Protein AF-A0A3M1YCF3-F1 (afdb_monomer_lite)

Foldseek 3Di:
DVVLVVLLVQLVVLLVVLVPDDDDPVLVVLSVLLVVLSVQLVVLCVVPVPPDLVPDDPVSLVSNLVSLVSLLVSLVCCLVPNPDDPSNVVSSVSSNVSSVVSNVCSVVSVVVD

Secondary structure (DSSP, 8-state):
-HHHHHHHHHHHHHHHHHHTS---HHHHHHHHHHHHHHHHHHHHHHTTTTS-GGG--HHHHHHHHHHHHHHHHHHHHHHHHS---HHHHHHHHHHHHHHHHHHHHHHHHTT--

Radius of gyration: 14.45 Å; chains: 1; bounding box: 36×20×41 Å

pLDDT: mean 90.74, std 7.66, range [56.16, 98.19]

Structure (mmCIF, N/CA/C/O backbone):
data_AF-A0A3M1YCF3-F1
#
_entry.id   AF-A0A3M1YCF3-F1
#
loop_
_atom_site.group_PDB
_atom_site.id
_atom_site.type_symbol
_atom_site.label_atom_id
_atom_site.label_alt_id
_atom_site.label_comp_id
_atom_site.label_asym_id
_atom_site.label_entity_id
_atom_site.label_seq_id
_atom_site.pdbx_PDB_ins_code
_atom_site.Cartn_x
_atom_site.Cartn_y
_atom_site.Cartn_z
_atom_site.occupancy
_atom_site.B_iso_or_equiv
_atom_site.auth_seq_id
_atom_site.auth_comp_id
_atom_site.auth_asym_id
_atom_site.auth_atom_id
_atom_site.pdbx_PDB_model_num
ATOM 1 N N . MET A 1 1 ? -11.772 -5.253 9.849 1.00 83.69 1 MET A N 1
ATOM 2 C CA . MET A 1 1 ? -10.320 -5.493 9.950 1.00 83.69 1 MET A CA 1
ATOM 3 C C . MET A 1 1 ? -9.860 -6.417 8.831 1.00 83.69 1 MET A C 1
ATOM 5 O O . MET A 1 1 ? -8.935 -6.054 8.126 1.00 83.69 1 MET A O 1
ATOM 9 N N . ASP A 1 2 ? -10.565 -7.521 8.579 1.00 88.12 2 ASP A N 1
ATOM 10 C CA . ASP A 1 2 ? -10.259 -8.475 7.496 1.00 88.12 2 ASP A CA 1
ATOM 11 C C . ASP A 1 2 ? -10.020 -7.826 6.126 1.00 88.12 2 ASP A C 1
ATOM 13 O O . ASP A 1 2 ? -9.076 -8.178 5.431 1.00 88.12 2 ASP A O 1
ATOM 17 N N . GLU A 1 3 ? -10.833 -6.832 5.757 1.00 91.31 3 GLU A N 1
ATOM 18 C CA . GLU A 1 3 ? -10.673 -6.107 4.492 1.00 91.31 3 GLU A CA 1
ATOM 19 C C . GLU A 1 3 ? -9.362 -5.300 4.448 1.00 91.31 3 GLU A C 1
ATOM 21 O O . GLU A 1 3 ? -8.673 -5.321 3.437 1.00 91.31 3 GLU A O 1
ATOM 26 N N . ILE A 1 4 ? -8.968 -4.648 5.554 1.00 91.25 4 ILE A N 1
ATOM 27 C CA . ILE A 1 4 ? -7.701 -3.895 5.665 1.00 91.25 4 ILE A CA 1
ATOM 28 C C . ILE A 1 4 ? -6.516 -4.850 5.489 1.00 91.25 4 ILE A C 1
ATOM 30 O O . ILE A 1 4 ? -5.607 -4.566 4.713 1.00 91.25 4 ILE A O 1
ATOM 34 N N . LEU A 1 5 ? -6.547 -5.999 6.173 1.00 91.75 5 LEU A N 1
ATOM 35 C CA . LEU A 1 5 ? -5.511 -7.030 6.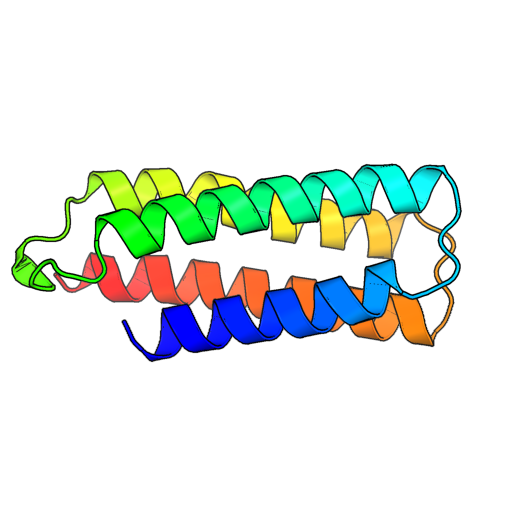061 1.00 91.75 5 LEU A CA 1
ATOM 36 C C . LEU A 1 5 ? -5.436 -7.599 4.638 1.00 91.75 5 LEU A C 1
ATOM 38 O O . LEU A 1 5 ? -4.344 -7.778 4.104 1.00 91.75 5 LEU A O 1
ATOM 42 N N . ALA A 1 6 ? -6.585 -7.830 3.999 1.00 94.62 6 ALA A N 1
ATOM 43 C CA . ALA A 1 6 ? -6.640 -8.289 2.616 1.00 94.62 6 ALA A CA 1
ATOM 44 C C . ALA A 1 6 ? -6.041 -7.263 1.641 1.00 94.62 6 ALA A C 1
ATOM 46 O O . ALA A 1 6 ? -5.286 -7.649 0.752 1.00 94.62 6 ALA A O 1
ATOM 47 N N . THR A 1 7 ? -6.321 -5.968 1.818 1.00 96.19 7 THR A N 1
ATOM 48 C CA . THR A 1 7 ? -5.724 -4.904 0.996 1.00 96.19 7 THR A CA 1
ATOM 49 C C . THR A 1 7 ? -4.209 -4.838 1.181 1.00 96.19 7 THR A C 1
ATOM 51 O O . THR A 1 7 ? -3.488 -4.777 0.190 1.00 96.19 7 THR A O 1
ATOM 54 N N . VAL A 1 8 ? -3.703 -4.923 2.416 1.00 95.50 8 VAL A N 1
ATOM 55 C CA . VAL A 1 8 ? -2.251 -4.973 2.678 1.00 95.50 8 VAL A CA 1
ATOM 56 C C . VAL A 1 8 ? -1.608 -6.182 1.995 1.00 95.50 8 VAL A C 1
ATOM 58 O O . VAL A 1 8 ? -0.600 -6.035 1.309 1.00 95.50 8 VAL A O 1
ATOM 61 N N . GLN A 1 9 ? -2.233 -7.358 2.081 1.00 96.31 9 GLN A N 1
ATOM 62 C CA . GLN A 1 9 ? -1.743 -8.568 1.416 1.00 96.31 9 GLN A CA 1
ATOM 63 C C . GLN A 1 9 ? -1.703 -8.437 -0.119 1.00 96.31 9 GLN A C 1
ATOM 65 O O . GLN A 1 9 ? -0.810 -8.990 -0.769 1.00 96.31 9 GLN A O 1
ATOM 70 N N . GLN A 1 10 ? -2.655 -7.713 -0.717 1.00 97.38 10 GLN A N 1
ATOM 71 C CA . GLN A 1 10 ? -2.641 -7.416 -2.153 1.00 97.38 10 GLN A CA 1
ATOM 72 C C . GLN A 1 10 ? -1.477 -6.489 -2.510 1.00 97.38 10 GLN A C 1
ATOM 74 O O . GLN A 1 10 ? -0.727 -6.807 -3.431 1.00 97.38 10 GLN A O 1
ATOM 79 N N . ILE A 1 11 ? -1.269 -5.411 -1.743 1.00 96.75 11 ILE A N 1
ATOM 80 C CA . ILE A 1 11 ? -0.134 -4.495 -1.943 1.00 96.75 11 ILE A CA 1
ATOM 81 C C . ILE A 1 11 ? 1.186 -5.271 -1.926 1.00 96.75 11 ILE A C 1
ATOM 83 O O . ILE A 1 11 ? 2.015 -5.100 -2.812 1.00 96.75 11 ILE A O 1
ATOM 87 N N . GLU A 1 12 ? 1.362 -6.183 -0.973 1.00 96.75 12 GLU A N 1
ATOM 88 C CA . GLU A 1 12 ? 2.572 -7.003 -0.873 1.00 96.75 12 GLU A CA 1
ATOM 89 C C . GLU A 1 12 ? 2.769 -7.951 -2.050 1.00 96.75 12 GLU A C 1
ATOM 91 O O . GLU A 1 12 ? 3.898 -8.180 -2.473 1.00 96.75 12 GLU A O 1
ATOM 96 N N . THR A 1 13 ? 1.682 -8.506 -2.583 1.00 97.38 13 THR A N 1
ATOM 97 C CA . THR A 1 13 ? 1.741 -9.391 -3.753 1.00 97.38 13 THR A CA 1
ATOM 98 C C . THR A 1 13 ? 2.229 -8.615 -4.978 1.00 97.38 13 THR A C 1
ATOM 100 O O . THR A 1 13 ? 3.104 -9.081 -5.712 1.00 97.38 13 THR A O 1
ATOM 103 N N . HIS A 1 14 ? 1.713 -7.400 -5.174 1.00 96.06 14 HIS A N 1
ATOM 104 C CA . HIS A 1 14 ? 2.156 -6.513 -6.249 1.00 96.06 14 HIS A CA 1
ATOM 105 C C . HIS A 1 14 ? 3.593 -6.036 -6.032 1.00 96.06 14 HIS A C 1
ATOM 107 O O . HIS A 1 14 ? 4.403 -6.129 -6.947 1.00 96.06 14 HIS A O 1
ATOM 113 N N . TYR A 1 15 ? 3.947 -5.648 -4.807 1.00 95.94 15 TYR A N 1
ATOM 114 C CA . TYR A 1 15 ? 5.314 -5.291 -4.431 1.00 95.94 15 TYR A CA 1
ATOM 115 C C . TYR A 1 15 ? 6.314 -6.421 -4.724 1.00 95.94 15 TYR A C 1
ATOM 117 O O . TYR A 1 15 ? 7.351 -6.186 -5.334 1.00 95.94 15 TYR A O 1
ATOM 125 N N . GLN A 1 16 ? 5.994 -7.669 -4.366 1.00 96.00 16 GLN A N 1
ATOM 126 C CA . GLN A 1 16 ? 6.852 -8.822 -4.668 1.00 96.00 16 GLN A CA 1
ATOM 127 C C . GLN A 1 16 ? 7.027 -9.044 -6.172 1.00 96.00 16 GLN A C 1
ATOM 129 O O . GLN A 1 16 ? 8.100 -9.456 -6.608 1.00 96.00 16 GLN A O 1
ATOM 134 N N . THR A 1 17 ? 5.987 -8.763 -6.959 1.00 95.50 17 THR A N 1
ATOM 135 C CA . THR A 1 17 ? 6.056 -8.838 -8.424 1.00 95.50 17 THR A CA 1
ATOM 136 C C . THR A 1 17 ? 6.957 -7.732 -8.978 1.00 95.50 17 THR A C 1
ATOM 138 O O . THR A 1 17 ? 7.794 -8.006 -9.831 1.00 95.50 17 THR A O 1
ATOM 141 N N . LEU A 1 18 ? 6.852 -6.514 -8.436 1.00 93.88 18 LEU A N 1
ATOM 142 C CA . LEU A 1 18 ? 7.688 -5.374 -8.816 1.00 93.88 18 LEU A CA 1
ATOM 143 C C . LEU A 1 18 ? 9.171 -5.626 -8.517 1.00 93.88 18 LEU A C 1
ATOM 145 O O . LEU A 1 18 ? 10.009 -5.456 -9.393 1.00 93.88 18 LEU A O 1
ATOM 149 N N . VAL A 1 19 ? 9.500 -6.109 -7.316 1.00 94.12 19 VAL A N 1
ATOM 150 C CA . VAL A 1 19 ? 10.886 -6.430 -6.916 1.00 94.12 19 VAL A CA 1
ATOM 151 C C . VAL A 1 19 ? 11.480 -7.582 -7.729 1.00 94.12 19 VAL A C 1
ATOM 153 O O . VAL A 1 19 ? 12.693 -7.667 -7.893 1.00 94.12 19 VAL A O 1
ATOM 156 N N . ALA A 1 20 ? 10.643 -8.495 -8.227 1.00 93.69 20 ALA A N 1
ATOM 157 C CA . ALA A 1 20 ? 11.092 -9.573 -9.102 1.00 93.69 20 ALA A CA 1
ATOM 158 C C . ALA A 1 20 ? 11.367 -9.108 -10.546 1.00 93.69 20 ALA A C 1
ATOM 160 O O . ALA A 1 20 ? 11.911 -9.889 -11.330 1.00 93.69 20 ALA A O 1
ATOM 161 N N . SER A 1 21 ? 10.982 -7.877 -10.900 1.00 90.69 21 SER A N 1
ATOM 162 C CA . SER A 1 21 ? 11.274 -7.273 -12.201 1.00 90.69 21 SER A CA 1
ATOM 163 C C . SER A 1 21 ? 12.691 -6.685 -12.249 1.00 90.69 21 SER A C 1
ATOM 165 O O . SER A 1 21 ? 13.335 -6.494 -11.219 1.00 90.69 21 SER A O 1
ATOM 167 N N . ASP A 1 22 ? 13.194 -6.430 -13.457 1.00 92.31 22 ASP A N 1
ATOM 168 C CA . ASP A 1 22 ? 14.499 -5.794 -13.669 1.00 92.31 22 ASP A CA 1
ATOM 169 C C . ASP A 1 22 ? 14.354 -4.282 -13.429 1.00 92.31 22 ASP A C 1
ATOM 171 O O . ASP A 1 22 ? 13.905 -3.545 -14.310 1.00 92.31 22 ASP A O 1
ATOM 175 N N . LEU A 1 23 ? 14.619 -3.851 -12.193 1.00 91.06 23 LEU A N 1
ATOM 176 C CA . LEU A 1 23 ? 14.566 -2.450 -11.765 1.00 91.06 23 LEU A CA 1
ATOM 177 C C . LEU A 1 23 ? 15.934 -1.794 -11.973 1.00 91.06 23 LEU A C 1
ATOM 179 O O . LEU A 1 23 ? 16.967 -2.417 -11.714 1.00 91.06 23 LEU A O 1
ATOM 183 N N . ASP A 1 24 ? 15.948 -0.534 -12.402 1.00 91.06 24 ASP A N 1
ATOM 184 C CA . ASP A 1 24 ? 17.169 0.267 -12.351 1.00 91.06 24 ASP A CA 1
ATOM 185 C C . ASP A 1 24 ? 17.469 0.759 -10.924 1.00 91.06 24 ASP A C 1
ATOM 187 O O . ASP A 1 24 ? 16.669 0.587 -10.003 1.00 91.06 24 ASP A O 1
ATOM 191 N N . ASP A 1 25 ? 18.660 1.332 -10.732 1.00 89.19 25 ASP A N 1
ATOM 192 C CA . ASP A 1 25 ? 19.140 1.746 -9.410 1.00 89.19 25 ASP A CA 1
ATOM 193 C C . ASP A 1 25 ? 18.259 2.838 -8.767 1.00 89.19 25 ASP A C 1
ATOM 195 O O . ASP A 1 25 ? 18.141 2.865 -7.545 1.00 89.19 25 ASP A O 1
ATOM 199 N N . GLU A 1 26 ? 17.652 3.722 -9.570 1.00 87.94 26 GLU A N 1
ATOM 200 C CA . GLU A 1 26 ? 16.796 4.822 -9.093 1.00 87.94 26 GLU A CA 1
ATOM 201 C C . GLU A 1 26 ? 15.440 4.274 -8.635 1.00 87.94 26 GLU A C 1
ATOM 203 O O . GLU A 1 26 ? 15.058 4.434 -7.477 1.00 87.94 26 GLU A O 1
ATOM 208 N N . THR A 1 27 ? 14.794 3.477 -9.487 1.00 88.62 27 THR A N 1
ATOM 209 C CA . THR A 1 27 ? 13.526 2.802 -9.183 1.00 88.62 27 THR A CA 1
ATOM 210 C C . THR A 1 27 ? 13.676 1.853 -7.986 1.00 88.62 27 THR A C 1
ATOM 212 O O . THR A 1 27 ? 12.763 1.694 -7.176 1.00 88.62 27 THR A O 1
ATOM 215 N N . ALA A 1 28 ? 14.831 1.194 -7.842 1.00 91.25 28 ALA A N 1
ATOM 216 C CA . ALA A 1 28 ? 15.097 0.295 -6.721 1.00 91.25 28 ALA A CA 1
ATOM 217 C C . ALA A 1 28 ? 15.143 1.019 -5.362 1.00 91.25 28 ALA A C 1
ATOM 219 O O . ALA A 1 28 ? 14.755 0.415 -4.357 1.00 91.25 28 ALA A O 1
ATOM 220 N N . GLU A 1 29 ? 15.589 2.280 -5.314 1.00 91.56 29 GLU A N 1
ATOM 221 C CA . GLU A 1 29 ? 15.589 3.095 -4.091 1.00 91.56 29 GLU A CA 1
ATOM 222 C C . GLU A 1 29 ? 14.151 3.412 -3.652 1.00 91.56 29 GLU A C 1
ATOM 224 O O . GLU A 1 29 ? 13.781 3.142 -2.506 1.00 91.56 29 GLU A O 1
ATOM 229 N N . ASP A 1 30 ? 13.301 3.850 -4.581 1.00 91.75 30 ASP A N 1
ATOM 230 C CA . ASP A 1 30 ? 11.890 4.143 -4.298 1.00 91.75 30 ASP A CA 1
ATOM 231 C C . ASP A 1 30 ? 11.089 2.886 -3.913 1.00 91.75 30 ASP A C 1
ATOM 233 O O . ASP A 1 30 ? 10.232 2.907 -3.019 1.00 91.75 30 ASP A O 1
ATOM 237 N N . VAL A 1 31 ? 11.412 1.738 -4.515 1.00 91.56 31 VAL A N 1
ATOM 238 C CA . VAL A 1 31 ? 10.840 0.442 -4.121 1.00 91.56 31 VAL A CA 1
ATOM 239 C C . VAL A 1 31 ? 11.256 0.045 -2.698 1.00 91.56 31 VAL A C 1
ATOM 241 O O . VAL A 1 31 ? 10.464 -0.589 -1.987 1.00 91.56 31 VAL A O 1
ATOM 244 N N . ASP A 1 32 ? 12.449 0.423 -2.230 1.00 94.06 32 ASP A N 1
ATOM 245 C CA . ASP A 1 32 ? 12.862 0.170 -0.844 1.00 94.06 32 ASP A CA 1
ATOM 246 C C . ASP A 1 32 ? 12.032 0.983 0.158 1.00 94.06 32 ASP A C 1
ATOM 248 O O . ASP A 1 32 ? 11.645 0.479 1.216 1.00 94.06 32 ASP A O 1
ATOM 252 N N . GLU A 1 33 ? 11.650 2.205 -0.196 1.00 94.69 33 GLU A N 1
ATOM 253 C CA . GLU A 1 33 ? 10.776 3.026 0.641 1.00 94.69 33 GLU A CA 1
ATOM 254 C C . GLU A 1 33 ? 9.355 2.442 0.741 1.00 94.69 33 GLU A C 1
ATOM 256 O O . GLU A 1 33 ? 8.755 2.396 1.825 1.00 94.69 33 GLU A O 1
ATOM 261 N N . ILE A 1 34 ? 8.834 1.879 -0.357 1.00 94.12 34 ILE A N 1
ATOM 262 C CA . ILE A 1 34 ? 7.577 1.112 -0.339 1.00 94.12 34 ILE A CA 1
ATOM 263 C C . ILE A 1 34 ? 7.687 -0.085 0.617 1.00 94.12 34 ILE A C 1
ATOM 265 O O . ILE A 1 34 ? 6.762 -0.338 1.400 1.00 94.12 34 ILE A O 1
ATOM 269 N N . ARG A 1 35 ? 8.820 -0.803 0.606 1.00 96.56 35 ARG A N 1
ATOM 270 C CA . ARG A 1 35 ? 9.085 -1.927 1.522 1.00 96.56 35 ARG A CA 1
ATOM 271 C C . ARG A 1 35 ? 9.011 -1.488 2.981 1.00 96.56 35 ARG A C 1
ATOM 273 O O . ARG A 1 35 ? 8.313 -2.120 3.775 1.00 96.56 35 ARG A O 1
ATOM 280 N N . ILE A 1 36 ? 9.7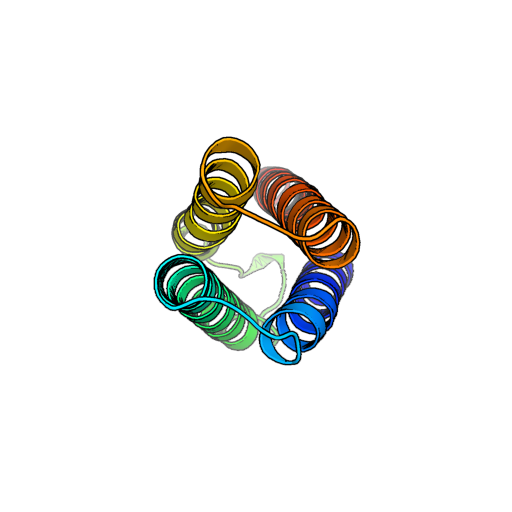03 -0.403 3.330 1.00 96.31 36 ILE A N 1
ATOM 281 C CA . ILE A 1 36 ? 9.732 0.147 4.692 1.00 96.31 36 ILE A CA 1
ATOM 282 C C . ILE A 1 36 ? 8.316 0.533 5.140 1.00 96.31 36 ILE A C 1
ATOM 284 O O . ILE A 1 36 ? 7.904 0.230 6.267 1.00 96.31 36 ILE A O 1
ATOM 288 N N . GLY A 1 37 ? 7.535 1.148 4.247 1.00 94.62 37 GLY A N 1
ATOM 289 C CA . GLY A 1 37 ? 6.126 1.449 4.486 1.00 94.62 37 GLY A CA 1
ATOM 290 C C . GLY A 1 37 ? 5.301 0.195 4.795 1.00 94.62 37 GLY A C 1
ATOM 291 O O . GLY A 1 37 ? 4.573 0.163 5.792 1.00 94.62 37 GLY A O 1
ATOM 292 N N . LEU A 1 38 ? 5.443 -0.861 3.991 1.00 94.31 38 LEU A N 1
ATOM 293 C CA . LEU A 1 38 ? 4.713 -2.121 4.172 1.00 94.31 38 LEU A CA 1
ATOM 294 C C . LEU A 1 38 ? 5.060 -2.815 5.492 1.00 94.31 38 LEU A C 1
ATOM 296 O O . LEU A 1 38 ? 4.161 -3.246 6.217 1.00 94.31 38 LEU A O 1
ATOM 300 N N . GLU A 1 39 ? 6.345 -2.881 5.836 1.00 95.88 39 GLU A N 1
ATOM 301 C CA . GLU A 1 39 ? 6.819 -3.451 7.102 1.00 95.88 39 GLU A CA 1
ATOM 302 C C . GLU A 1 39 ? 6.243 -2.700 8.308 1.00 95.88 39 GLU A C 1
ATOM 304 O O . GLU A 1 39 ? 5.795 -3.318 9.280 1.00 95.88 39 GLU A O 1
ATOM 309 N N . SER A 1 40 ? 6.190 -1.367 8.231 1.00 94.75 40 SER A N 1
ATOM 310 C CA . SER A 1 40 ? 5.602 -0.536 9.282 1.00 94.75 40 SER A CA 1
ATOM 311 C C . SER A 1 40 ? 4.098 -0.777 9.430 1.00 94.75 40 SER A C 1
ATOM 313 O O . SER A 1 40 ? 3.616 -0.947 10.552 1.00 94.75 40 SER A O 1
ATOM 315 N N . ILE A 1 41 ? 3.353 -0.859 8.320 1.00 93.50 41 ILE A N 1
ATOM 316 C CA . ILE A 1 41 ? 1.913 -1.169 8.342 1.00 93.50 41 ILE A CA 1
ATOM 317 C C . ILE A 1 41 ? 1.669 -2.535 8.979 1.00 93.50 41 ILE A C 1
ATOM 319 O O . ILE A 1 41 ? 0.842 -2.643 9.884 1.00 93.50 41 ILE A O 1
ATOM 323 N N . ARG A 1 42 ? 2.406 -3.564 8.546 1.00 92.81 42 ARG A N 1
ATOM 324 C CA . ARG A 1 42 ? 2.311 -4.920 9.103 1.00 92.81 42 ARG A CA 1
ATOM 325 C C . ARG A 1 42 ? 2.541 -4.934 10.603 1.00 92.81 42 ARG A C 1
ATOM 327 O O . ARG A 1 42 ? 1.684 -5.402 11.339 1.00 92.81 42 ARG A O 1
ATOM 334 N N . SER A 1 43 ? 3.652 -4.356 11.053 1.00 92.50 43 SER A N 1
ATOM 335 C CA . SER A 1 43 ? 4.012 -4.304 12.472 1.00 92.50 43 SER A CA 1
ATOM 336 C C . SER A 1 43 ? 2.900 -3.686 13.328 1.00 92.50 43 SER A C 1
ATOM 338 O O . SER A 1 43 ? 2.557 -4.190 14.399 1.00 92.50 43 SER A O 1
ATOM 340 N N . GLN A 1 44 ? 2.275 -2.619 12.828 1.00 91.38 44 GLN A N 1
ATOM 341 C CA . GLN A 1 44 ? 1.177 -1.952 13.521 1.00 91.38 44 GLN A CA 1
ATOM 342 C C . GLN A 1 44 ? -0.132 -2.747 13.503 1.00 91.38 44 GLN A C 1
ATOM 344 O O . GLN A 1 44 ? -0.859 -2.720 14.495 1.00 91.38 44 GLN A O 1
ATOM 349 N N . LEU A 1 45 ? -0.444 -3.440 12.405 1.00 89.44 45 LEU A N 1
ATOM 350 C CA . LEU A 1 45 ? -1.624 -4.302 12.311 1.00 89.44 45 LEU A CA 1
ATOM 351 C C . LEU A 1 45 ? -1.475 -5.557 13.179 1.00 89.44 45 LEU A C 1
ATOM 353 O O . LEU A 1 45 ? -2.406 -5.901 13.905 1.00 89.44 45 LEU A O 1
ATOM 357 N N . ASP A 1 46 ? -0.296 -6.177 13.191 1.00 89.75 46 ASP A N 1
ATOM 358 C CA . ASP A 1 46 ? 0.017 -7.334 14.034 1.00 89.75 46 ASP A CA 1
ATOM 359 C C . ASP A 1 46 ? -0.117 -6.989 15.523 1.00 89.75 46 ASP A C 1
ATOM 361 O O . ASP A 1 46 ? -0.673 -7.767 16.299 1.00 89.75 46 ASP A O 1
ATOM 365 N N . ALA A 1 47 ? 0.306 -5.784 15.924 1.00 87.44 47 ALA A N 1
ATOM 366 C CA . ALA A 1 47 ? 0.167 -5.299 17.298 1.00 87.44 47 ALA A CA 1
ATOM 367 C C . ALA A 1 47 ? -1.294 -5.208 17.778 1.00 87.44 47 ALA A C 1
ATOM 369 O O . ALA A 1 47 ? -1.537 -5.106 18.984 1.00 87.44 47 ALA A O 1
ATOM 370 N N . ILE A 1 48 ? -2.264 -5.208 16.858 1.00 85.06 48 ILE A N 1
ATOM 371 C CA . ILE A 1 48 ? -3.680 -5.004 17.174 1.00 85.06 48 ILE A CA 1
ATOM 372 C C . ILE A 1 48 ? -4.576 -6.144 16.714 1.00 85.06 48 ILE A C 1
ATOM 374 O O . ILE A 1 48 ? -5.753 -6.130 17.063 1.00 85.06 48 ILE A O 1
ATOM 378 N N . GLN A 1 49 ? -4.069 -7.125 15.963 1.00 82.50 49 GLN A N 1
ATOM 379 C CA . GLN A 1 49 ? -4.916 -8.168 15.377 1.00 82.50 49 GLN A CA 1
ATOM 380 C C . GLN A 1 49 ? -5.711 -8.932 16.450 1.00 82.50 49 GLN A C 1
ATOM 382 O O . GLN A 1 49 ? -6.857 -9.310 16.221 1.00 82.50 49 GLN A O 1
ATOM 387 N N . ASP A 1 50 ? -5.110 -9.116 17.631 1.00 82.94 50 ASP A N 1
ATOM 388 C CA . ASP A 1 50 ? -5.681 -9.889 18.738 1.00 82.94 50 ASP A CA 1
ATOM 389 C C . ASP A 1 50 ? -6.531 -9.032 19.692 1.00 82.94 50 ASP A C 1
ATOM 391 O O . ASP A 1 50 ? -7.124 -9.544 20.646 1.00 82.94 50 ASP A O 1
ATOM 395 N N . LEU A 1 51 ? -6.598 -7.717 19.462 1.00 81.31 51 LEU A N 1
ATOM 396 C CA . LEU A 1 51 ? -7.423 -6.819 20.260 1.00 81.31 51 LEU A CA 1
ATOM 397 C C . LEU A 1 51 ? -8.861 -6.783 19.708 1.00 81.31 51 LEU A C 1
ATOM 399 O O . LEU A 1 51 ? -9.072 -6.803 18.493 1.00 81.31 51 LEU A O 1
ATOM 403 N N . PRO A 1 52 ? -9.882 -6.675 20.575 1.00 78.44 52 PRO A N 1
ATOM 404 C CA . PRO A 1 52 ? -11.223 -6.322 20.130 1.00 78.44 52 PRO A CA 1
ATOM 405 C C . PRO A 1 52 ? -11.212 -4.957 19.437 1.00 78.44 52 PRO A C 1
ATOM 407 O O . PRO A 1 52 ? -10.501 -4.046 19.865 1.00 78.44 52 PRO A O 1
ATOM 410 N N . VAL A 1 53 ? -12.035 -4.793 18.401 1.00 72.06 53 VAL A N 1
ATOM 411 C CA . VAL A 1 53 ? -12.089 -3.559 17.600 1.00 72.06 53 VAL A CA 1
ATOM 412 C C . VAL A 1 53 ? -12.393 -2.333 18.467 1.00 72.06 53 VAL A C 1
ATOM 414 O O . VAL A 1 53 ? -11.824 -1.266 18.253 1.00 72.06 53 VAL A O 1
ATOM 417 N N . GLU A 1 54 ? -13.234 -2.488 19.492 1.00 74.44 54 GLU A N 1
ATOM 418 C CA . GLU A 1 54 ? -13.604 -1.430 20.441 1.00 74.44 54 GLU A CA 1
ATOM 419 C C . GLU A 1 54 ? -12.436 -0.987 21.334 1.00 74.44 54 GLU A C 1
ATOM 421 O O . GLU A 1 54 ? -12.504 0.053 21.989 1.00 74.44 54 GLU A O 1
ATOM 426 N N . GLN A 1 55 ? -11.373 -1.789 21.391 1.00 75.88 55 GLN A N 1
ATOM 427 C CA . GLN A 1 55 ? -10.179 -1.519 22.180 1.00 75.88 55 GLN A CA 1
ATOM 428 C C . GLN A 1 55 ? -9.030 -0.991 21.335 1.00 75.88 55 GLN A C 1
ATOM 430 O O . GLN A 1 55 ? -7.986 -0.688 21.908 1.00 75.88 55 GLN A O 1
ATOM 435 N N . TYR A 1 56 ? -9.192 -0.857 20.013 1.00 78.38 56 TYR A N 1
ATOM 436 C CA . TYR A 1 56 ? -8.122 -0.348 19.170 1.00 78.38 56 TYR A CA 1
ATOM 437 C C . TYR A 1 56 ? -7.736 1.077 19.574 1.00 78.38 56 TYR A C 1
ATOM 439 O O . TYR A 1 56 ? -8.561 1.997 19.509 1.00 78.38 56 TYR A O 1
ATOM 447 N N . PRO A 1 57 ? -6.472 1.298 19.973 1.00 74.62 57 PRO A N 1
ATOM 448 C CA . PRO A 1 57 ? -6.010 2.635 20.285 1.00 74.62 57 PRO A CA 1
ATOM 449 C C . PRO A 1 57 ? -6.176 3.572 19.083 1.00 74.62 57 PRO A C 1
ATOM 451 O O . PRO A 1 57 ? -5.710 3.296 17.978 1.00 74.62 57 PRO A O 1
ATOM 454 N N . LYS A 1 58 ? -6.773 4.747 19.316 1.00 77.06 58 LYS A N 1
ATOM 455 C CA . LYS A 1 58 ? -6.854 5.822 18.308 1.00 77.06 58 LYS A CA 1
ATOM 456 C C . LYS A 1 58 ? -5.480 6.232 17.763 1.00 77.06 58 LYS A C 1
ATOM 458 O O . LYS A 1 58 ? -5.413 6.790 16.671 1.00 77.06 58 LYS A O 1
ATOM 463 N N . SER A 1 59 ? -4.407 5.960 18.509 1.00 78.19 59 SER A N 1
ATOM 464 C CA . SER A 1 59 ? -3.032 6.184 18.067 1.00 78.19 59 SER A CA 1
ATOM 465 C C . SER A 1 59 ? -2.655 5.329 16.857 1.00 78.19 59 SER A C 1
ATOM 467 O O . SER A 1 59 ? -2.029 5.861 15.957 1.00 78.19 59 SER A O 1
ATOM 469 N N . ILE A 1 60 ? -3.135 4.086 16.725 1.00 80.19 60 ILE A N 1
ATOM 470 C CA . ILE A 1 60 ? -2.772 3.236 15.571 1.00 80.19 60 ILE A CA 1
ATOM 471 C C . ILE A 1 60 ? -3.267 3.812 14.250 1.00 80.19 60 ILE A C 1
ATOM 473 O O . ILE A 1 60 ? -2.603 3.700 13.234 1.00 80.19 60 ILE A O 1
ATOM 477 N N . VAL A 1 61 ? -4.407 4.499 14.242 1.00 79.94 61 VAL A N 1
ATOM 478 C CA . VAL A 1 61 ? -4.885 5.201 13.039 1.00 79.94 61 VAL A CA 1
ATOM 479 C C . VAL A 1 61 ? -3.888 6.251 12.589 1.00 79.94 61 VAL A C 1
ATOM 481 O O . VAL A 1 61 ? -3.649 6.428 11.399 1.00 79.94 61 VAL A O 1
ATOM 484 N N . HIS A 1 62 ? -3.368 7.003 13.554 1.00 81.69 62 HIS A N 1
ATOM 485 C CA . HIS A 1 62 ? -2.379 8.030 13.301 1.00 81.69 62 HIS A CA 1
ATOM 486 C C . HIS A 1 62 ? -1.078 7.392 12.811 1.00 81.69 62 HIS A C 1
ATOM 488 O O . HIS A 1 62 ? -0.516 7.841 11.814 1.00 81.69 62 HIS A O 1
ATOM 494 N N . ASP A 1 63 ? -0.673 6.304 13.454 1.00 88.19 63 ASP A N 1
ATOM 495 C CA . ASP A 1 63 ? 0.574 5.614 13.163 1.00 88.19 63 ASP A CA 1
ATOM 496 C C . ASP A 1 63 ? 0.525 4.904 11.798 1.00 88.19 63 ASP A C 1
ATOM 498 O O . ASP A 1 63 ? 1.535 4.884 11.100 1.00 88.19 63 ASP A O 1
ATOM 502 N N . LEU A 1 64 ? -0.646 4.416 11.359 1.00 90.31 64 LEU A N 1
ATOM 503 C CA . LEU A 1 64 ? -0.840 3.747 10.065 1.00 90.31 64 LEU A CA 1
ATOM 504 C C . LEU A 1 64 ? -0.923 4.739 8.903 1.00 90.31 64 LEU A C 1
ATOM 506 O O . LEU A 1 64 ? -0.569 4.410 7.773 1.00 90.31 64 LEU A O 1
ATOM 510 N N . ARG A 1 65 ? -1.382 5.972 9.148 1.00 89.25 65 ARG A N 1
ATOM 511 C CA . ARG A 1 65 ? -1.491 6.993 8.093 1.00 89.25 65 ARG A CA 1
ATOM 512 C C . ARG A 1 65 ? -0.144 7.362 7.496 1.00 89.25 65 ARG A C 1
ATOM 514 O O . ARG A 1 65 ? -0.086 7.613 6.298 1.00 89.25 65 ARG A O 1
ATOM 521 N N . SER A 1 66 ? 0.901 7.421 8.319 1.00 92.00 66 SER A N 1
ATOM 522 C CA . SER A 1 66 ? 2.234 7.802 7.856 1.00 92.00 66 SER A CA 1
ATOM 523 C C . SER A 1 66 ? 2.806 6.806 6.838 1.00 92.00 66 SER A C 1
ATOM 525 O O . SER A 1 66 ? 3.111 7.238 5.731 1.00 92.00 66 SER A O 1
ATOM 527 N N . PRO A 1 67 ? 2.916 5.495 7.133 1.00 93.94 67 PRO A N 1
ATOM 528 C CA . PRO A 1 67 ? 3.474 4.544 6.180 1.00 93.94 67 PRO A CA 1
ATOM 529 C C . PRO A 1 67 ? 2.564 4.304 4.968 1.00 93.94 67 PRO A C 1
ATOM 531 O O . PRO A 1 67 ? 3.071 4.168 3.862 1.00 93.94 67 PRO A O 1
ATOM 534 N N . VAL A 1 68 ? 1.233 4.336 5.120 1.00 94.69 68 VAL A N 1
ATOM 535 C CA . VAL A 1 68 ? 0.323 4.269 3.957 1.00 94.69 68 VAL A CA 1
ATOM 536 C C . VAL A 1 68 ? 0.498 5.493 3.057 1.00 94.69 68 VAL A C 1
ATOM 538 O O . VAL A 1 68 ? 0.515 5.366 1.835 1.00 94.69 68 VAL A O 1
ATOM 541 N N . GLY A 1 69 ? 0.654 6.674 3.662 1.00 93.88 69 GLY A N 1
ATOM 542 C CA . GLY A 1 69 ? 0.945 7.912 2.947 1.00 93.88 69 GLY A CA 1
ATOM 543 C C . GLY A 1 69 ? 2.266 7.842 2.186 1.00 93.88 69 GLY A C 1
ATOM 544 O O . GLY A 1 69 ? 2.300 8.238 1.024 1.00 93.88 69 GLY A O 1
ATOM 545 N N . ALA A 1 70 ? 3.309 7.286 2.809 1.00 94.94 70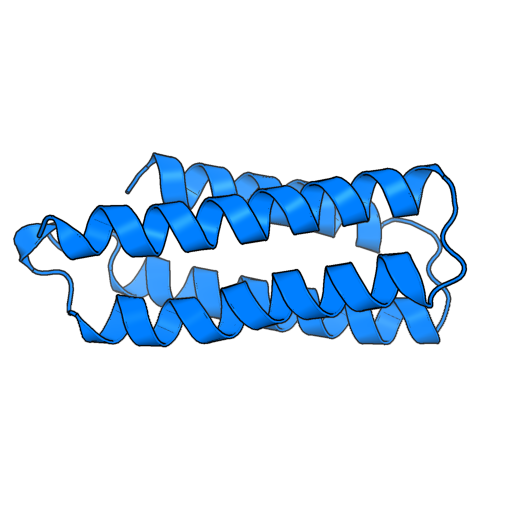 ALA A N 1
ATOM 546 C CA . ALA A 1 70 ? 4.601 7.066 2.167 1.00 94.94 70 ALA A CA 1
ATOM 547 C C . ALA A 1 70 ? 4.461 6.176 0.926 1.00 94.94 70 ALA A C 1
ATOM 549 O O . ALA A 1 70 ? 4.828 6.616 -0.154 1.00 94.94 70 ALA A O 1
ATOM 550 N N . ILE A 1 71 ? 3.828 5.000 1.037 1.00 97.12 71 ILE A N 1
ATOM 551 C CA . ILE A 1 71 ? 3.612 4.107 -0.118 1.00 97.12 71 ILE A CA 1
ATOM 552 C C . ILE A 1 71 ? 2.879 4.835 -1.248 1.00 97.12 71 ILE A C 1
ATOM 554 O O . ILE A 1 71 ? 3.308 4.775 -2.397 1.00 97.12 71 ILE A O 1
ATOM 558 N N . SER A 1 72 ? 1.787 5.549 -0.942 1.00 97.00 72 SER A N 1
ATOM 559 C CA . SER A 1 72 ? 1.059 6.291 -1.978 1.00 97.00 72 SER A CA 1
ATOM 560 C C . SER A 1 72 ? 1.894 7.408 -2.610 1.00 97.00 72 SER A C 1
ATOM 562 O O . SER A 1 72 ? 1.759 7.640 -3.802 1.00 97.00 72 SER A O 1
ATOM 564 N N . GLY A 1 73 ? 2.751 8.076 -1.832 1.00 96.19 73 GLY A N 1
ATOM 565 C CA . GLY A 1 73 ? 3.598 9.164 -2.321 1.00 96.19 73 GLY A CA 1
ATOM 566 C C . GLY A 1 73 ? 4.756 8.669 -3.183 1.00 96.19 73 GLY A C 1
ATOM 567 O O . GLY A 1 73 ? 4.979 9.219 -4.250 1.00 96.19 73 GLY A O 1
ATOM 568 N N . PHE A 1 74 ? 5.451 7.608 -2.766 1.00 96.12 74 PHE A N 1
ATOM 569 C CA . PHE A 1 74 ? 6.529 7.020 -3.566 1.00 96.12 74 PHE A CA 1
ATOM 570 C C . PHE A 1 74 ? 5.999 6.419 -4.860 1.00 96.12 74 PHE A C 1
ATOM 572 O O . PHE A 1 74 ? 6.534 6.697 -5.918 1.00 96.12 74 PHE A O 1
ATOM 579 N N . THR A 1 75 ? 4.879 5.695 -4.814 1.00 96.94 75 THR A N 1
ATOM 580 C CA . THR A 1 75 ? 4.261 5.202 -6.055 1.00 96.94 75 THR A CA 1
ATOM 581 C C . THR A 1 75 ? 3.796 6.320 -6.989 1.00 96.94 75 THR A C 1
ATOM 583 O O . THR A 1 75 ? 3.853 6.142 -8.196 1.00 96.94 75 THR A O 1
ATOM 586 N N . GLU A 1 76 ? 3.352 7.466 -6.464 1.00 97.38 76 GLU A N 1
ATOM 587 C CA . GLU A 1 76 ? 3.027 8.643 -7.284 1.00 97.38 76 GLU A CA 1
ATOM 588 C C . GLU A 1 76 ? 4.283 9.233 -7.941 1.00 97.38 76 GLU A C 1
ATOM 590 O O . GLU A 1 76 ? 4.252 9.534 -9.128 1.00 97.38 76 GLU A O 1
ATOM 595 N N . ILE A 1 77 ? 5.394 9.328 -7.200 1.00 95.69 77 ILE A N 1
ATOM 596 C CA . ILE A 1 77 ? 6.691 9.766 -7.737 1.00 95.69 77 ILE A CA 1
ATOM 597 C C . ILE A 1 77 ? 7.148 8.818 -8.846 1.00 95.69 77 ILE A C 1
ATOM 599 O O . ILE A 1 77 ? 7.345 9.276 -9.964 1.00 95.69 77 ILE A O 1
ATOM 603 N N . MET A 1 78 ? 7.194 7.510 -8.584 1.00 95.12 78 MET A N 1
ATOM 604 C CA . MET A 1 78 ? 7.626 6.509 -9.563 1.00 95.12 78 MET A CA 1
ATOM 605 C C . MET A 1 78 ? 6.829 6.575 -10.876 1.00 95.12 78 MET A C 1
ATOM 607 O O . MET A 1 78 ? 7.399 6.448 -11.954 1.00 95.12 78 MET A O 1
ATOM 611 N N . LEU A 1 79 ? 5.509 6.793 -10.806 1.00 96.19 79 LEU A N 1
ATOM 612 C CA . LEU A 1 79 ? 4.658 6.926 -12.000 1.00 96.19 79 LEU A CA 1
ATOM 613 C C . LEU A 1 79 ? 4.930 8.216 -12.789 1.00 96.19 79 LEU A C 1
ATOM 615 O O . LEU A 1 79 ? 4.719 8.246 -14.001 1.00 96.19 79 LEU A O 1
ATOM 619 N N . ASP A 1 80 ? 5.377 9.277 -12.116 1.00 95.56 80 ASP A N 1
ATOM 620 C CA . ASP A 1 80 ? 5.634 10.583 -12.725 1.00 95.56 80 ASP A CA 1
ATOM 621 C C . ASP A 1 80 ? 7.081 10.738 -13.229 1.00 95.56 80 ASP A C 1
ATOM 623 O O . ASP A 1 80 ? 7.313 11.460 -14.208 1.00 95.56 80 ASP A O 1
ATOM 627 N N . THR A 1 81 ? 8.062 10.128 -12.552 1.00 90.19 81 THR A N 1
ATOM 628 C CA . THR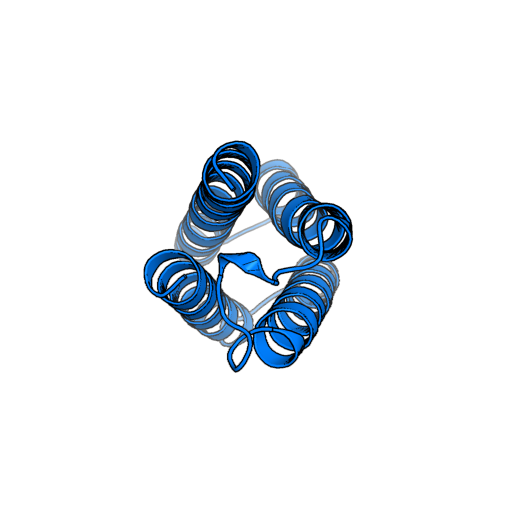 A 1 81 ? 9.493 10.409 -12.757 1.00 90.19 81 THR A CA 1
ATOM 629 C C . THR A 1 81 ? 10.299 9.254 -13.321 1.00 90.19 81 THR A C 1
ATOM 631 O O . THR A 1 81 ? 11.257 9.518 -14.055 1.00 90.19 81 THR A O 1
ATOM 634 N N . ASP A 1 82 ? 9.923 8.011 -13.033 1.00 85.94 82 ASP A N 1
ATOM 635 C CA . ASP A 1 82 ? 10.812 6.881 -13.280 1.00 85.94 82 ASP A CA 1
ATOM 636 C C . ASP A 1 82 ? 10.573 6.274 -14.665 1.00 85.94 82 ASP A C 1
ATOM 638 O O . ASP A 1 82 ? 9.440 6.209 -15.157 1.00 85.94 82 ASP A O 1
ATOM 642 N N . PRO A 1 83 ? 11.630 5.796 -15.340 1.00 89.44 83 PRO A N 1
ATOM 643 C CA . PRO A 1 83 ? 11.490 5.087 -16.601 1.00 89.44 83 PRO A CA 1
ATOM 644 C C . PRO A 1 83 ? 10.987 3.653 -16.359 1.00 89.44 83 PRO A C 1
ATOM 646 O O . PRO A 1 83 ? 11.748 2.689 -16.409 1.00 89.44 83 PRO A O 1
ATOM 649 N N . LEU A 1 84 ? 9.682 3.502 -16.147 1.00 94.12 84 LEU A N 1
ATOM 650 C CA . LEU A 1 84 ? 9.041 2.200 -15.969 1.00 94.12 84 LEU A CA 1
ATOM 651 C C . LEU A 1 84 ? 8.739 1.525 -17.316 1.00 94.12 84 LEU A C 1
ATOM 653 O O . LEU A 1 84 ? 8.397 2.164 -18.312 1.00 94.12 84 LEU A O 1
ATOM 657 N N . THR A 1 85 ? 8.832 0.197 -17.354 1.00 95.62 85 THR A N 1
ATOM 658 C CA . THR A 1 85 ? 8.190 -0.596 -18.414 1.00 95.62 85 THR A CA 1
ATOM 659 C C . THR A 1 85 ? 6.671 -0.612 -18.223 1.00 95.62 85 THR A C 1
ATOM 661 O O . THR A 1 85 ? 6.201 -0.501 -17.094 1.00 95.62 85 THR A O 1
ATOM 664 N N . ASP A 1 86 ? 5.900 -0.864 -19.288 1.00 96.19 86 ASP A N 1
ATOM 665 C CA . ASP A 1 86 ? 4.431 -0.9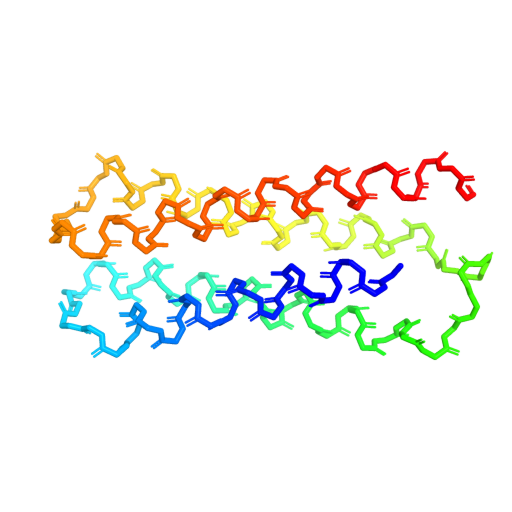78 -19.211 1.00 96.19 86 ASP A CA 1
ATOM 666 C C . ASP A 1 86 ? 3.956 -1.960 -18.113 1.00 96.19 86 ASP A C 1
ATOM 668 O O . ASP A 1 86 ? 2.916 -1.766 -17.485 1.00 96.19 86 ASP A O 1
ATOM 672 N N . GLU A 1 87 ? 4.711 -3.042 -17.875 1.00 95.31 87 GLU A N 1
ATOM 673 C CA . GLU A 1 87 ? 4.403 -4.017 -16.823 1.00 95.31 87 GLU A CA 1
ATOM 674 C C . GLU A 1 87 ? 4.665 -3.449 -15.422 1.00 95.31 87 GLU A C 1
ATOM 676 O O . GLU A 1 87 ? 3.830 -3.609 -14.532 1.00 95.31 87 GLU A O 1
ATOM 681 N N . GLN A 1 88 ? 5.792 -2.761 -15.225 1.00 95.69 88 GLN A N 1
ATOM 682 C CA . GLN A 1 88 ? 6.129 -2.116 -13.953 1.00 95.69 88 GLN A CA 1
ATOM 683 C C . GLN A 1 88 ? 5.162 -0.977 -13.633 1.00 95.69 88 GLN A C 1
ATOM 685 O O . GLN A 1 88 ? 4.654 -0.926 -12.517 1.00 95.69 88 GLN A O 1
ATOM 690 N N . GLU A 1 89 ? 4.847 -0.127 -14.612 1.00 97.25 89 GLU A N 1
ATOM 691 C CA . GLU A 1 89 ? 3.871 0.959 -14.484 1.00 97.25 89 GLU A CA 1
ATOM 692 C C . GLU A 1 89 ? 2.521 0.408 -14.008 1.00 97.25 89 GLU A C 1
ATOM 694 O O . GLU A 1 89 ? 2.010 0.826 -12.969 1.00 97.25 89 GLU A O 1
ATOM 699 N N . ALA A 1 90 ? 2.004 -0.636 -14.665 1.00 97.31 90 ALA A N 1
ATOM 700 C CA . ALA A 1 90 ? 0.745 -1.268 -14.274 1.00 97.31 90 ALA A CA 1
ATOM 701 C C . ALA A 1 90 ? 0.770 -1.856 -12.849 1.00 97.31 90 ALA A C 1
ATOM 703 O O . ALA A 1 90 ? -0.264 -1.893 -12.172 1.00 97.31 90 ALA A O 1
ATOM 704 N N . ILE A 1 91 ? 1.922 -2.347 -12.381 1.00 96.88 91 ILE A N 1
ATOM 705 C CA . ILE A 1 91 ? 2.086 -2.847 -11.010 1.00 96.88 91 ILE A CA 1
ATOM 706 C C . ILE A 1 91 ? 2.120 -1.680 -10.014 1.00 96.88 91 ILE A C 1
ATOM 708 O O . ILE A 1 91 ? 1.434 -1.740 -8.990 1.00 96.88 91 ILE A O 1
ATOM 712 N N . VAL A 1 92 ? 2.875 -0.618 -10.305 1.00 97.31 92 VAL A N 1
ATOM 713 C CA . VAL A 1 92 ? 2.978 0.576 -9.452 1.00 97.31 92 VAL A CA 1
ATOM 714 C C . VAL A 1 92 ? 1.618 1.272 -9.333 1.00 97.31 92 VAL A C 1
ATOM 716 O O . VAL A 1 92 ? 1.208 1.603 -8.220 1.00 97.31 92 VAL A O 1
ATOM 719 N N . GLU A 1 93 ? 0.851 1.386 -10.422 1.00 98.12 93 GLU A N 1
ATOM 720 C CA . GLU A 1 93 ? -0.528 1.896 -10.403 1.00 98.12 93 GLU A CA 1
ATOM 721 C C . GLU A 1 93 ? -1.432 1.085 -9.461 1.00 98.12 93 GLU A C 1
ATOM 723 O O . GLU A 1 93 ? -2.233 1.648 -8.705 1.00 98.12 93 GLU A O 1
ATOM 728 N N . GLN A 1 94 ? -1.301 -0.246 -9.465 1.00 98.19 94 GLN A N 1
ATOM 729 C CA . GLN A 1 94 ? -2.072 -1.121 -8.577 1.00 98.19 94 GLN A CA 1
ATOM 730 C C . GLN A 1 94 ? -1.685 -0.913 -7.111 1.00 98.19 94 GLN A C 1
ATOM 732 O O . GLN A 1 94 ? -2.570 -0.784 -6.261 1.00 98.19 94 GLN A O 1
ATOM 737 N N . ILE A 1 95 ? -0.386 -0.819 -6.806 1.00 97.69 95 ILE A N 1
ATOM 738 C CA . ILE A 1 95 ? 0.109 -0.507 -5.455 1.00 97.69 95 ILE A CA 1
ATOM 739 C C . ILE A 1 95 ? -0.433 0.855 -5.003 1.00 97.69 95 ILE A C 1
ATOM 741 O O . ILE A 1 95 ? -0.991 0.950 -3.906 1.00 97.69 95 ILE A O 1
ATOM 745 N N . HIS A 1 96 ? -0.343 1.884 -5.851 1.00 98.12 96 HIS A N 1
ATOM 746 C CA . HIS A 1 96 ? -0.843 3.227 -5.561 1.00 98.12 96 HIS A CA 1
ATOM 747 C C . HIS A 1 96 ? -2.343 3.215 -5.245 1.00 98.12 96 HIS A C 1
ATOM 749 O O . HIS A 1 96 ? -2.781 3.695 -4.193 1.00 98.12 96 HIS A O 1
ATOM 755 N N . HIS A 1 97 ? -3.147 2.609 -6.123 1.00 97.94 97 HIS A N 1
ATOM 756 C CA . HIS A 1 97 ? -4.596 2.531 -5.958 1.00 97.94 97 HIS A CA 1
ATOM 757 C C . HIS A 1 97 ? -4.995 1.817 -4.659 1.00 97.94 97 HIS A C 1
ATOM 759 O O . HIS A 1 97 ? -5.882 2.273 -3.925 1.00 97.94 97 HIS A O 1
ATOM 765 N N . LEU A 1 98 ? -4.321 0.711 -4.341 1.00 97.44 98 LEU A N 1
ATOM 766 C CA . LEU A 1 98 ? -4.560 -0.039 -3.113 1.00 97.44 98 LEU A CA 1
ATOM 767 C C . LEU A 1 98 ? -4.122 0.742 -1.871 1.00 97.44 98 LEU A C 1
ATOM 769 O O . LEU A 1 98 ? -4.838 0.716 -0.872 1.00 97.44 98 LEU A O 1
ATOM 773 N N . ALA A 1 99 ? -3.011 1.481 -1.921 1.00 96.50 99 ALA A N 1
ATOM 774 C CA . ALA A 1 99 ? -2.565 2.331 -0.817 1.00 96.50 99 ALA A CA 1
ATOM 775 C C . ALA A 1 99 ? -3.562 3.468 -0.531 1.00 96.50 99 ALA A C 1
ATOM 777 O O . ALA A 1 99 ? -3.916 3.719 0.625 1.00 96.50 99 ALA A O 1
ATOM 778 N N . VAL A 1 100 ? -4.095 4.109 -1.576 1.00 96.62 100 VAL A N 1
ATOM 779 C CA . VAL A 1 100 ? -5.163 5.115 -1.444 1.00 96.62 100 VAL A CA 1
ATOM 780 C C . VAL A 1 100 ? -6.425 4.494 -0.841 1.00 96.62 100 VAL A C 1
ATOM 782 O O . VAL A 1 100 ? -6.989 5.039 0.112 1.00 96.62 1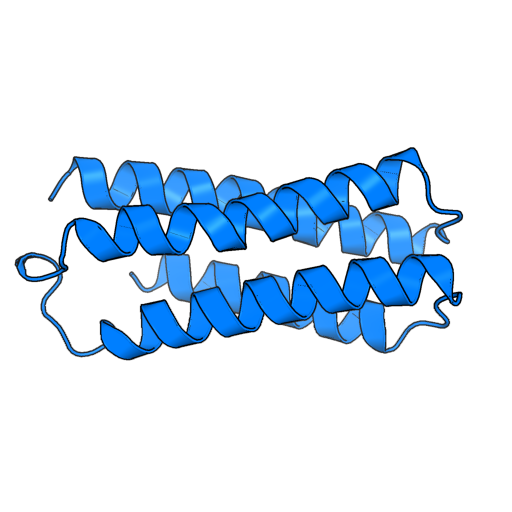00 VAL A O 1
ATOM 785 N N . THR A 1 101 ? -6.829 3.322 -1.331 1.00 96.00 101 THR A N 1
ATOM 786 C CA . THR A 1 101 ? -7.988 2.583 -0.809 1.00 96.00 101 THR A CA 1
ATOM 787 C C . THR A 1 101 ? -7.800 2.229 0.668 1.00 96.00 101 THR A C 1
ATOM 789 O O . THR A 1 101 ? -8.677 2.487 1.496 1.00 96.00 101 THR A O 1
ATOM 792 N N . LEU A 1 102 ? -6.621 1.727 1.035 1.00 94.81 102 LEU A N 1
ATOM 793 C CA . LEU A 1 102 ? -6.251 1.386 2.405 1.00 94.81 102 LEU A CA 1
ATOM 794 C C . LEU A 1 102 ? -6.337 2.601 3.339 1.00 94.81 102 LEU A C 1
ATOM 796 O O . LEU A 1 102 ? -6.904 2.512 4.431 1.00 94.81 102 LEU A O 1
ATOM 800 N N . ARG A 1 103 ? -5.831 3.760 2.904 1.00 93.94 103 ARG A N 1
ATOM 801 C CA . ARG A 1 103 ? -5.910 5.022 3.658 1.00 93.94 103 ARG A CA 1
ATOM 802 C C . ARG A 1 103 ? -7.355 5.410 3.964 1.00 93.94 103 ARG A C 1
ATOM 804 O O . ARG A 1 103 ? -7.669 5.836 5.086 1.00 93.94 103 ARG A O 1
ATOM 811 N N . ASP A 1 104 ? -8.232 5.268 2.979 1.00 93.62 104 ASP A N 1
ATOM 812 C CA . ASP A 1 104 ? -9.644 5.625 3.094 1.00 93.62 104 ASP A CA 1
ATOM 813 C C . ASP A 1 104 ? -10.395 4.638 3.995 1.00 93.62 104 ASP A C 1
ATOM 815 O O . ASP A 1 104 ? -11.208 5.053 4.833 1.00 93.62 104 ASP A O 1
ATOM 819 N N . MET A 1 105 ? -10.062 3.348 3.907 1.00 91.81 105 MET A N 1
ATOM 820 C CA . MET A 1 105 ? -10.570 2.309 4.801 1.00 91.81 105 MET A CA 1
ATOM 821 C C . MET A 1 105 ? -10.160 2.570 6.247 1.00 91.81 105 MET A C 1
ATOM 823 O O . MET A 1 105 ? -11.030 2.616 7.114 1.00 91.81 105 MET A O 1
ATOM 827 N N . ILE A 1 106 ? -8.877 2.829 6.517 1.00 88.94 106 ILE A N 1
ATOM 828 C CA . ILE A 1 106 ? -8.383 3.187 7.857 1.00 88.94 106 ILE A CA 1
ATOM 829 C C . ILE A 1 106 ? -9.104 4.447 8.360 1.00 88.94 106 ILE A C 1
ATOM 831 O O . ILE A 1 106 ? -9.611 4.503 9.479 1.00 88.94 106 ILE A O 1
ATOM 835 N N . THR A 1 107 ? -9.245 5.473 7.527 1.00 87.81 107 THR A N 1
ATOM 836 C CA . THR A 1 107 ? -9.932 6.700 7.949 1.00 87.81 107 THR A CA 1
ATOM 837 C C . THR A 1 107 ? -11.413 6.464 8.258 1.00 87.81 107 THR A C 1
ATOM 839 O O . THR A 1 107 ? -11.942 7.052 9.203 1.00 87.81 107 THR A O 1
ATOM 842 N N . THR A 1 108 ? -12.088 5.605 7.498 1.00 88.19 108 THR A N 1
ATOM 843 C CA . THR A 1 108 ? -13.515 5.311 7.674 1.00 88.19 108 THR A CA 1
ATOM 844 C C . THR A 1 108 ? -13.770 4.389 8.859 1.00 88.19 108 THR A C 1
ATOM 846 O O . THR A 1 108 ? -14.641 4.675 9.684 1.00 88.19 108 THR A O 1
ATOM 849 N N . TYR A 1 109 ? -13.005 3.304 8.961 1.00 80.62 109 TYR A N 1
ATOM 850 C CA . TYR A 1 109 ? -13.165 2.260 9.970 1.00 80.62 109 TYR A CA 1
ATOM 851 C C . TYR A 1 109 ? -13.025 2.838 11.379 1.00 80.62 109 TYR A C 1
ATOM 853 O O . TYR A 1 109 ? -13.868 2.607 12.240 1.00 80.62 109 TYR A O 1
ATOM 861 N N . PHE A 1 110 ? -12.033 3.703 11.581 1.00 76.19 110 PHE A N 1
ATOM 862 C CA . PHE A 1 110 ? -11.739 4.261 12.895 1.00 76.19 110 PHE A CA 1
ATOM 863 C C . PHE A 1 110 ? -12.428 5.601 13.204 1.00 76.19 110 PHE A C 1
ATOM 865 O O . PHE A 1 110 ? -12.299 6.119 14.310 1.00 76.19 110 PHE A O 1
ATOM 872 N N . ARG A 1 111 ? -13.189 6.177 12.262 1.00 75.81 111 ARG A N 1
ATOM 873 C CA . ARG A 1 111 ? -14.136 7.274 12.559 1.00 75.81 111 ARG A CA 1
ATOM 874 C C . ARG A 1 111 ? -15.453 6.771 13.156 1.00 75.81 111 ARG A C 1
ATOM 876 O O . ARG A 1 111 ? -16.191 7.574 13.718 1.00 75.81 111 ARG A O 1
ATOM 883 N N . ARG A 1 112 ? -15.776 5.486 12.968 1.00 62.88 112 ARG A N 1
ATOM 884 C CA . ARG A 1 112 ? -17.034 4.863 13.415 1.00 62.88 112 ARG A CA 1
ATOM 885 C C . ARG A 1 112 ? -16.927 4.147 14.768 1.00 62.88 112 ARG A C 1
ATOM 887 O O . ARG A 1 112 ? -17.972 3.775 15.296 1.00 62.88 112 ARG A O 1
ATOM 894 N N . GLY A 1 113 ? -15.710 3.951 15.283 1.00 56.16 113 GLY A N 1
ATOM 895 C CA . GLY A 1 113 ? -15.421 3.356 16.594 1.00 56.16 113 GLY A CA 1
ATOM 896 C C . GLY A 1 113 ? -15.277 4.375 17.718 1.00 56.16 113 GLY A C 1
ATOM 897 O O . GLY A 1 113 ? -14.957 5.555 17.434 1.00 56.16 113 GLY A O 1
#

Sequence (113 aa):
MDEILATVQQIETHYQTLVASDLDDETAEDVDEIRIGLESIRSQLDAIQDLPVEQYPKSIVHDLRSPVGAISGFTEIMLDTDPLTDEQEAIVEQIHHLAVTLRDMITTYFRRG